Protein AF-A0A507B6D9-F1 (afdb_monomer_lite)

Sequence (157 aa):
PGGYQLFGRTIQVWNTWRTTKVFEPGHPWLLRFFDKIRFFPVDADELLDARAAFPHGQYDIRIEQGEFSYADYARTLAGAQSSITTFKAAQQAAFDAERRRWRELKLDEAPAESAEIAAVATGIPDGQVGAFSEVPGNIWKILVEEGAKVAAGDARG

InterPro domains:
  IPR029000 Cyclophilin-like domain superfamily [G3DSA:2.40.100.10] (1-48)
  IPR029000 Cyclophilin-like domain superfamily [SSF50891] (1-47)

Organism: NCBI:txid1093900

pLDDT: mean 78.55, std 15.44, range [38.59, 94.19]

Foldseek 3Di:
DDPDDPPDDAADQFADDDDEPQQHVVRRGNDDPPDDDDDDDDDPVVRVVLNVQVNVRNHDDDDDDDDDDPVVVVVVCVVCVVVVVVVVVVVVVVVVVVVVVCVVVVVVDDPPPPPPDPDDDDDDDPPDDDDDDPDDDDDPDAPDDPPDDDDPPDDGD

Radius of gyration: 26.62 Å; chains: 1; bounding box: 64×35×61 Å

Structure (mmCIF, N/CA/C/O backbone):
data_AF-A0A507B6D9-F1
#
_entry.id   AF-A0A507B6D9-F1
#
loop_
_atom_site.group_PDB
_atom_site.id
_atom_site.type_symbol
_atom_site.label_atom_id
_atom_site.label_alt_id
_atom_site.label_comp_id
_atom_site.label_asym_id
_atom_site.label_entity_id
_atom_site.label_seq_id
_atom_site.pdbx_PDB_ins_code
_atom_site.Cartn_x
_atom_site.Cartn_y
_atom_site.Cartn_z
_atom_site.occupancy
_atom_site.B_iso_or_equiv
_atom_site.auth_seq_id
_atom_site.auth_comp_id
_atom_site.auth_asym_id
_atom_site.auth_atom_id
_atom_site.pdbx_PDB_model_num
ATOM 1 N N . PRO A 1 1 ? 13.188 5.290 -7.749 1.00 38.59 1 PRO A N 1
ATOM 2 C CA . PRO A 1 1 ? 13.805 5.000 -6.433 1.00 38.59 1 PRO A CA 1
ATOM 3 C C . PRO A 1 1 ? 12.728 4.639 -5.399 1.00 38.59 1 PRO A C 1
ATOM 5 O O . PRO A 1 1 ? 12.038 5.512 -4.887 1.00 38.59 1 PRO A O 1
ATOM 8 N N . GLY A 1 2 ? 12.533 3.344 -5.159 1.00 39.88 2 GLY A N 1
ATOM 9 C CA . GLY A 1 2 ? 11.664 2.841 -4.099 1.00 39.88 2 GLY A CA 1
ATOM 10 C C . GLY A 1 2 ? 12.422 1.759 -3.347 1.00 39.88 2 GLY A C 1
ATOM 11 O O . GLY A 1 2 ? 12.740 0.735 -3.935 1.00 39.88 2 GLY A O 1
ATOM 12 N N . GLY A 1 3 ? 12.761 2.017 -2.084 1.00 43.84 3 GLY A N 1
ATOM 13 C CA . GLY A 1 3 ? 13.505 1.089 -1.222 1.00 43.84 3 GLY A CA 1
ATOM 14 C C . GLY A 1 3 ? 12.617 0.107 -0.453 1.00 43.84 3 GLY A C 1
ATOM 15 O O . GLY A 1 3 ? 13.085 -0.527 0.484 1.00 43.84 3 GLY A O 1
ATOM 16 N N . TYR A 1 4 ? 11.330 0.012 -0.796 1.00 61.72 4 TYR A N 1
ATOM 17 C CA . TYR A 1 4 ? 10.418 -0.938 -0.164 1.00 61.72 4 TYR A CA 1
ATOM 18 C C . TYR A 1 4 ? 10.608 -2.329 -0.769 1.00 61.72 4 TYR A C 1
ATOM 20 O O . TYR A 1 4 ? 10.703 -2.467 -1.990 1.00 61.72 4 TYR A O 1
ATOM 28 N N . GLN A 1 5 ? 10.618 -3.362 0.079 1.00 53.88 5 GLN A N 1
ATOM 29 C CA . GLN A 1 5 ? 10.553 -4.748 -0.385 1.00 53.88 5 GLN A CA 1
ATOM 30 C C . GLN A 1 5 ? 9.316 -4.929 -1.275 1.00 53.88 5 GLN A C 1
ATOM 32 O O . GLN A 1 5 ? 8.193 -4.588 -0.894 1.00 53.88 5 GLN A O 1
ATOM 37 N N . LEU A 1 6 ? 9.535 -5.442 -2.484 1.00 62.84 6 LEU A N 1
ATOM 38 C CA . LEU A 1 6 ? 8.483 -5.679 -3.464 1.00 62.84 6 LEU A CA 1
ATOM 39 C C . LEU A 1 6 ? 7.687 -6.926 -3.056 1.00 62.84 6 LEU A C 1
ATOM 41 O O . LEU A 1 6 ? 7.999 -8.033 -3.475 1.00 62.84 6 LEU A O 1
ATOM 45 N N . PHE A 1 7 ? 6.662 -6.747 -2.222 1.00 64.69 7 PHE A N 1
ATOM 46 C CA . PHE A 1 7 ? 5.761 -7.833 -1.807 1.00 64.69 7 PHE A CA 1
ATOM 47 C C . PHE A 1 7 ? 4.642 -8.121 -2.820 1.00 64.69 7 PHE A C 1
ATOM 49 O O . PHE A 1 7 ? 3.913 -9.097 -2.674 1.00 64.69 7 PHE A O 1
ATOM 56 N N . GLY A 1 8 ? 4.485 -7.274 -3.839 1.00 72.81 8 GLY A N 1
ATOM 57 C CA . GLY A 1 8 ? 3.450 -7.416 -4.857 1.00 72.81 8 GLY A CA 1
ATOM 58 C C . GLY A 1 8 ? 3.218 -6.125 -5.635 1.00 72.81 8 GLY A C 1
ATOM 59 O O . GLY A 1 8 ? 3.912 -5.123 -5.447 1.00 72.81 8 GLY A O 1
ATOM 60 N N . ARG A 1 9 ? 2.232 -6.150 -6.531 1.00 85.38 9 ARG A N 1
ATOM 61 C CA . ARG A 1 9 ? 1.789 -4.990 -7.315 1.00 85.38 9 ARG A CA 1
ATOM 62 C C . ARG A 1 9 ? 0.279 -4.834 -7.146 1.00 85.38 9 ARG A C 1
ATOM 64 O O . ARG A 1 9 ? -0.432 -5.817 -7.001 1.00 85.38 9 ARG A O 1
ATOM 71 N N . THR A 1 10 ? -0.201 -3.598 -7.182 1.00 88.94 10 THR A N 1
ATOM 72 C CA . THR A 1 10 ? -1.631 -3.257 -7.111 1.00 88.94 10 THR A CA 1
ATOM 73 C C . THR A 1 10 ? -2.029 -2.426 -8.330 1.00 88.94 10 THR A C 1
ATOM 75 O O . THR A 1 10 ? -1.173 -2.070 -9.149 1.00 88.94 10 THR A O 1
ATOM 78 N N . ILE A 1 11 ? -3.313 -2.095 -8.471 1.00 89.81 11 ILE A N 1
ATOM 79 C CA . ILE A 1 11 ? -3.760 -1.066 -9.420 1.00 89.81 11 ILE A CA 1
ATOM 80 C C . ILE A 1 11 ? -3.178 0.308 -9.053 1.00 89.81 11 ILE A C 1
ATOM 82 O O . ILE A 1 11 ? -2.771 0.554 -7.914 1.00 89.81 11 ILE A O 1
ATOM 86 N N . GLN A 1 12 ? -3.105 1.203 -10.035 1.00 85.31 12 GLN A N 1
ATOM 87 C CA . GLN A 1 12 ? -2.594 2.557 -9.830 1.00 85.31 12 GLN A CA 1
ATOM 88 C C . GLN A 1 12 ? -3.608 3.427 -9.080 1.00 85.31 12 GLN A C 1
ATOM 90 O O . GLN A 1 12 ? -4.780 3.443 -9.426 1.00 85.31 12 GLN A O 1
ATOM 95 N N . VAL A 1 13 ? -3.155 4.192 -8.089 1.00 89.75 13 VAL A N 1
ATOM 96 C CA . VAL A 1 13 ? -4.012 5.086 -7.278 1.00 89.75 13 VAL A CA 1
ATOM 97 C C . VAL A 1 13 ? -4.031 6.532 -7.790 1.00 89.75 13 VAL A C 1
ATOM 99 O O . VAL A 1 13 ? -4.530 7.428 -7.112 1.00 89.75 13 VAL A O 1
ATOM 102 N N . TRP A 1 14 ? -3.460 6.765 -8.973 1.00 90.12 14 TRP A N 1
ATOM 103 C CA . TRP A 1 14 ? -3.298 8.083 -9.575 1.00 90.12 14 TRP A CA 1
ATOM 104 C C . TRP A 1 14 ? -3.666 8.060 -11.061 1.00 90.12 14 TRP A C 1
ATOM 106 O O . TRP A 1 14 ? -3.242 7.158 -11.787 1.00 90.12 14 TRP A O 1
ATOM 116 N N . ASN A 1 15 ? -4.409 9.067 -11.520 1.00 90.44 15 ASN A N 1
ATOM 117 C CA . ASN A 1 15 ? -4.802 9.242 -12.915 1.00 90.44 15 ASN A CA 1
ATOM 118 C C . ASN A 1 15 ? -4.812 10.730 -13.304 1.00 90.44 15 ASN A C 1
ATOM 120 O O . ASN A 1 15 ? -5.788 11.439 -13.086 1.00 90.44 15 ASN A O 1
ATOM 124 N N . THR A 1 16 ? -3.712 11.213 -13.889 1.00 86.00 16 THR A N 1
ATOM 125 C CA . THR A 1 16 ? -3.551 12.633 -14.261 1.00 86.00 16 THR A CA 1
ATOM 126 C C . THR A 1 16 ? -4.457 13.059 -15.414 1.00 86.00 16 THR A C 1
ATOM 128 O O . THR A 1 16 ? -4.878 14.209 -15.480 1.00 86.00 16 THR A O 1
ATOM 131 N N . TRP A 1 17 ? -4.695 12.156 -16.366 1.00 84.38 17 TRP A N 1
ATOM 132 C CA . TRP A 1 17 ? -5.166 12.528 -17.703 1.00 84.38 17 TRP A CA 1
ATOM 133 C C . TRP A 1 17 ? -6.634 12.203 -17.950 1.00 84.38 17 TRP A C 1
ATOM 135 O O . TRP A 1 17 ? -7.211 12.705 -18.913 1.00 84.38 17 TRP A O 1
ATOM 145 N N . ARG A 1 18 ? -7.239 11.335 -17.133 1.00 85.44 18 ARG A N 1
ATOM 146 C CA . ARG A 1 18 ? -8.608 10.862 -17.345 1.00 85.44 18 ARG A CA 1
ATOM 147 C C . ARG A 1 18 ? -9.451 11.046 -16.098 1.00 85.44 18 ARG A C 1
ATOM 149 O O . ARG A 1 18 ? -9.078 10.621 -15.010 1.00 85.44 18 ARG A O 1
ATOM 156 N N . THR A 1 19 ? -10.636 11.599 -16.310 1.00 87.12 19 THR A N 1
ATOM 157 C CA . THR A 1 19 ? -11.717 11.599 -15.330 1.00 87.12 19 THR A CA 1
ATOM 158 C C . THR A 1 19 ? -12.503 10.298 -15.455 1.00 87.12 19 THR A C 1
ATOM 160 O O . THR A 1 19 ? -12.825 9.859 -16.558 1.00 87.12 19 THR A O 1
ATOM 163 N N . THR A 1 20 ? -12.814 9.678 -14.323 1.00 88.06 20 THR A N 1
ATOM 164 C CA . THR A 1 20 ? -13.650 8.471 -14.235 1.00 88.06 20 THR A CA 1
ATOM 165 C C . THR A 1 20 ? -14.586 8.600 -13.033 1.00 88.06 20 THR A C 1
ATOM 167 O O . THR A 1 20 ? -14.537 9.597 -12.319 1.00 88.06 20 THR A O 1
ATOM 170 N N . LYS A 1 21 ? -15.402 7.578 -12.750 1.00 86.56 21 LYS A N 1
ATOM 171 C CA . LYS A 1 21 ? -16.261 7.546 -11.554 1.00 86.56 21 LYS A CA 1
ATOM 172 C C . LYS A 1 21 ? -15.488 7.738 -10.240 1.00 86.56 21 LYS A C 1
ATOM 174 O O . LYS A 1 21 ? -16.045 8.273 -9.291 1.00 86.56 21 LYS A O 1
ATOM 179 N N . VAL A 1 22 ? -14.232 7.289 -10.185 1.00 87.31 22 VAL A N 1
ATOM 180 C CA . VAL A 1 22 ? -13.389 7.342 -8.976 1.00 87.31 22 VAL A CA 1
ATOM 181 C C . VAL A 1 22 ? -12.291 8.410 -9.043 1.00 87.31 22 VAL A C 1
ATOM 183 O O . VAL A 1 22 ? -11.667 8.705 -8.032 1.00 87.31 22 VAL A O 1
ATOM 186 N N . PHE A 1 23 ? -12.067 8.999 -10.222 1.00 90.38 23 PHE A N 1
ATOM 187 C CA . PHE A 1 23 ? -11.116 10.091 -10.445 1.00 90.38 23 PHE A CA 1
ATOM 188 C C . PHE A 1 23 ? -11.888 11.332 -10.887 1.00 90.38 23 PHE A C 1
ATOM 190 O O . PHE A 1 23 ? -12.182 11.491 -12.074 1.00 90.38 23 PHE A O 1
ATOM 197 N N . GLU A 1 24 ? -12.254 12.180 -9.929 1.00 86.75 24 GLU A N 1
ATOM 198 C CA . GLU A 1 24 ? -13.031 13.398 -10.170 1.00 86.75 24 GLU A CA 1
ATOM 199 C C . GLU A 1 24 ? -12.193 14.467 -10.906 1.00 86.75 24 GLU A C 1
ATOM 201 O O . GLU A 1 24 ? -10.965 14.505 -10.769 1.00 86.75 24 GLU A O 1
ATOM 206 N N . PRO A 1 25 ? -12.817 15.376 -11.682 1.00 86.62 25 PRO A N 1
ATOM 207 C CA . PRO A 1 25 ? -12.100 16.489 -12.302 1.00 86.62 25 PRO A CA 1
ATOM 208 C C . PRO A 1 25 ? -11.305 17.296 -11.263 1.00 86.62 25 PRO A C 1
ATOM 210 O O . PRO A 1 25 ? -11.821 17.645 -10.200 1.00 86.62 25 PRO A O 1
ATOM 213 N N . GLY A 1 26 ? -10.034 17.577 -11.562 1.00 86.69 26 GLY A N 1
ATOM 214 C CA . GLY A 1 26 ? -9.128 18.293 -10.654 1.00 86.69 26 GLY A CA 1
ATOM 215 C C . GLY A 1 26 ? -8.569 17.462 -9.490 1.00 86.69 26 GLY A C 1
ATOM 216 O O . GLY A 1 26 ? -7.716 17.965 -8.763 1.00 86.69 26 GLY A O 1
ATOM 217 N N . HIS A 1 27 ? -8.981 16.198 -9.340 1.00 88.25 27 HIS A N 1
ATOM 218 C CA . HIS A 1 27 ? -8.558 15.303 -8.260 1.00 88.25 27 HIS A CA 1
ATOM 219 C C . HIS A 1 27 ? -7.985 13.999 -8.842 1.00 88.25 27 HIS A C 1
ATOM 221 O O . HIS A 1 27 ? -8.668 12.976 -8.896 1.00 88.25 27 HIS A O 1
ATOM 227 N N . PRO A 1 28 ? -6.721 14.016 -9.309 1.00 90.12 28 PRO A N 1
ATOM 228 C CA . PRO A 1 28 ? -6.098 12.851 -9.935 1.00 90.12 28 PRO A CA 1
ATOM 229 C C . PRO A 1 28 ? -5.726 11.738 -8.942 1.00 90.12 28 PRO A C 1
ATOM 231 O O . PRO A 1 28 ? -5.373 10.644 -9.374 1.00 90.12 28 PRO A O 1
ATOM 234 N N . TRP A 1 29 ? -5.776 11.986 -7.631 1.00 90.38 29 TRP A N 1
ATOM 235 C CA . TRP A 1 29 ? -5.534 10.980 -6.595 1.00 90.38 29 TRP A CA 1
ATOM 236 C C . TRP A 1 29 ? -6.837 10.300 -6.170 1.00 90.38 29 TRP A C 1
ATOM 238 O O . TRP A 1 29 ? -7.845 10.955 -5.921 1.00 90.38 29 TRP A O 1
ATOM 248 N N . LEU A 1 30 ? -6.791 8.975 -6.032 1.00 90.56 30 LEU A N 1
ATOM 249 C CA . LEU A 1 30 ? -7.919 8.187 -5.535 1.00 90.56 30 LEU A CA 1
ATOM 250 C C . LEU A 1 30 ? -8.072 8.283 -4.010 1.00 90.56 30 LEU A C 1
ATOM 252 O O . LEU A 1 30 ? -9.182 8.283 -3.491 1.00 90.56 30 LEU A O 1
ATOM 256 N N . LEU A 1 31 ? -6.943 8.314 -3.302 1.00 91.06 31 LEU A N 1
ATOM 257 C CA . LEU A 1 31 ? -6.892 8.203 -1.848 1.00 91.06 31 LEU A CA 1
ATOM 258 C C . LEU A 1 31 ? -6.837 9.581 -1.199 1.00 91.06 31 LEU A C 1
ATOM 260 O O . LEU A 1 31 ? -6.076 10.453 -1.622 1.00 91.06 31 LEU A O 1
ATOM 264 N N . ARG A 1 32 ? -7.608 9.749 -0.133 1.00 88.25 32 ARG A N 1
ATOM 265 C CA . ARG A 1 32 ? -7.619 10.920 0.740 1.00 88.25 32 ARG A CA 1
ATOM 266 C C . ARG A 1 32 ? -6.961 10.574 2.075 1.00 88.25 32 ARG A C 1
ATOM 268 O O . ARG A 1 32 ? -6.704 9.413 2.399 1.00 88.25 32 ARG A O 1
ATOM 275 N N . PHE A 1 33 ? -6.645 11.600 2.862 1.00 88.50 33 PHE A N 1
ATOM 276 C CA . PHE A 1 33 ? -6.123 11.378 4.208 1.00 88.50 33 PHE A CA 1
ATOM 277 C C . PHE A 1 33 ? -7.130 10.586 5.048 1.00 88.50 33 PHE A C 1
ATOM 279 O O . PHE A 1 33 ? -8.323 10.868 5.006 1.00 88.50 33 PHE A O 1
ATOM 286 N N . PHE A 1 34 ? -6.614 9.638 5.835 1.00 87.19 34 PHE A N 1
ATOM 287 C CA . PHE A 1 34 ? -7.375 8.726 6.703 1.00 87.19 34 PHE A CA 1
ATOM 288 C C . PHE A 1 34 ? -8.180 7.625 5.998 1.00 87.19 34 PHE A C 1
ATOM 290 O O . PHE A 1 34 ? -8.838 6.836 6.682 1.00 87.19 34 PHE A O 1
ATOM 297 N N . ASP A 1 35 ? -8.064 7.493 4.675 1.00 90.81 35 ASP A N 1
ATOM 298 C CA . ASP A 1 35 ? -8.647 6.357 3.965 1.00 90.81 35 ASP A CA 1
ATOM 299 C C . ASP A 1 35 ? -8.017 5.031 4.414 1.00 90.81 35 ASP A C 1
ATOM 301 O O . ASP A 1 35 ? -6.813 4.920 4.669 1.00 90.81 35 ASP A O 1
ATOM 305 N N . LYS A 1 36 ? -8.852 3.991 4.490 1.00 89.44 36 LYS A N 1
ATOM 306 C CA . LYS A 1 36 ? -8.432 2.627 4.827 1.00 89.44 36 LYS A CA 1
ATOM 307 C C . LYS A 1 36 ? -8.354 1.792 3.559 1.00 89.44 36 LYS A C 1
ATOM 309 O O . LYS A 1 36 ? -9.344 1.638 2.851 1.00 89.44 36 LYS A O 1
ATOM 314 N N . ILE A 1 37 ? -7.194 1.190 3.320 1.00 91.06 37 ILE A N 1
ATOM 315 C CA . ILE A 1 37 ? -6.972 0.297 2.181 1.00 91.06 37 ILE A CA 1
ATOM 316 C C . ILE A 1 37 ? -7.058 -1.148 2.667 1.00 91.06 37 ILE A C 1
ATOM 318 O O . ILE A 1 37 ? -6.410 -1.522 3.646 1.00 91.06 37 ILE A O 1
ATOM 322 N N . ARG A 1 38 ? -7.843 -1.971 1.970 1.00 90.81 38 ARG A N 1
ATOM 323 C CA . ARG A 1 38 ? -7.897 -3.419 2.180 1.00 90.81 38 ARG A CA 1
ATOM 324 C C . ARG A 1 38 ? -7.502 -4.119 0.891 1.00 90.81 38 ARG A C 1
ATOM 326 O O . ARG A 1 38 ? -8.153 -3.937 -0.132 1.00 90.81 38 ARG A O 1
ATOM 333 N N . PHE A 1 39 ? -6.452 -4.926 0.962 1.00 90.69 39 PHE A N 1
ATOM 334 C CA . PHE A 1 39 ? -6.025 -5.760 -0.154 1.00 90.69 39 PHE A CA 1
ATOM 335 C C . PHE A 1 39 ? -6.787 -7.082 -0.153 1.00 90.69 39 PHE A C 1
ATOM 337 O O . PHE A 1 39 ? -7.127 -7.614 0.906 1.00 90.69 39 PHE A O 1
ATOM 344 N N . PHE A 1 40 ? -7.031 -7.603 -1.347 1.00 90.38 40 PHE A N 1
ATOM 345 C CA . PHE A 1 40 ? -7.542 -8.944 -1.576 1.00 90.38 40 PHE A CA 1
ATOM 346 C C . PHE A 1 40 ? -6.635 -9.631 -2.605 1.00 90.38 40 PHE A C 1
ATOM 348 O O . PHE A 1 40 ? -6.052 -8.942 -3.448 1.00 90.38 40 PHE A O 1
ATOM 355 N N . PRO A 1 41 ? -6.439 -10.953 -2.496 1.00 90.75 41 PRO A N 1
ATOM 356 C CA . PRO A 1 41 ? -5.601 -11.686 -3.432 1.00 90.75 41 PRO A CA 1
ATOM 357 C C . PRO A 1 41 ? -6.279 -11.769 -4.803 1.00 90.75 41 PRO A C 1
ATOM 359 O O . PRO A 1 41 ? -7.489 -11.970 -4.879 1.00 90.75 41 PRO A O 1
ATOM 362 N N . VAL A 1 42 ? -5.474 -11.631 -5.854 1.00 90.38 42 VAL A N 1
ATOM 363 C CA . VAL A 1 42 ? -5.842 -11.818 -7.264 1.00 90.38 42 VAL A CA 1
ATOM 364 C C . VAL A 1 42 ? -4.692 -12.516 -7.978 1.00 90.38 42 VAL A C 1
ATOM 366 O O . VAL A 1 42 ? -3.544 -12.442 -7.520 1.00 90.38 42 VAL A O 1
ATOM 369 N N . ASP A 1 43 ? -4.988 -13.154 -9.104 1.00 91.56 43 ASP A N 1
ATOM 370 C CA . ASP A 1 43 ? -3.962 -13.747 -9.956 1.00 91.56 43 ASP A CA 1
ATOM 371 C C . ASP A 1 43 ? -3.202 -12.678 -10.758 1.00 91.56 43 ASP A C 1
ATOM 373 O O . ASP A 1 43 ? -3.630 -11.528 -10.901 1.00 91.56 43 ASP A O 1
ATOM 377 N N . ALA A 1 44 ? -2.033 -13.052 -11.284 1.00 90.62 44 ALA A N 1
ATOM 378 C CA . ALA A 1 44 ? -1.171 -12.128 -12.018 1.00 90.62 44 ALA A CA 1
ATOM 379 C C . ALA A 1 44 ? -1.845 -11.572 -13.284 1.00 90.62 44 ALA A C 1
ATOM 381 O O . ALA A 1 44 ? -1.741 -10.372 -13.544 1.00 90.62 44 ALA A O 1
ATOM 382 N N . ASP A 1 45 ? -2.551 -12.422 -14.031 1.00 92.12 45 ASP A N 1
ATOM 383 C CA . ASP A 1 45 ? -3.247 -12.029 -15.260 1.00 92.12 45 ASP A CA 1
ATOM 384 C C . ASP A 1 45 ? -4.423 -11.095 -14.952 1.00 92.12 45 ASP A C 1
ATOM 386 O O . ASP A 1 45 ? -4.541 -10.028 -15.554 1.00 92.12 45 ASP A O 1
ATOM 390 N N . GLU A 1 46 ? -5.209 -11.410 -13.915 1.00 92.06 46 GLU A N 1
ATOM 391 C CA . GLU A 1 46 ? -6.293 -10.542 -13.442 1.00 92.06 46 GLU A CA 1
ATOM 392 C C . GLU A 1 46 ? -5.764 -9.159 -13.039 1.00 92.06 46 GLU A C 1
ATOM 394 O O . GLU A 1 46 ? -6.357 -8.130 -13.367 1.00 92.06 46 GLU A O 1
ATOM 399 N N . LEU A 1 47 ? -4.611 -9.104 -12.366 1.00 92.25 47 LEU A N 1
ATOM 400 C CA . LEU A 1 47 ? -3.989 -7.836 -12.005 1.00 92.25 47 LEU A CA 1
ATOM 401 C C . LEU A 1 47 ? -3.545 -7.034 -13.237 1.00 92.25 47 LEU A C 1
ATOM 403 O O . LEU A 1 47 ? -3.634 -5.803 -13.222 1.00 92.25 47 LEU A O 1
ATOM 407 N N . LEU A 1 48 ? -3.029 -7.686 -14.280 1.00 92.12 48 LEU A N 1
ATOM 408 C CA . LEU A 1 48 ? -2.635 -7.008 -15.517 1.00 92.12 48 LEU A CA 1
ATOM 409 C C . LEU A 1 48 ? -3.853 -6.407 -16.221 1.00 92.12 48 LEU A C 1
ATOM 411 O O . LEU A 1 48 ? -3.821 -5.222 -16.569 1.00 92.12 48 LEU A O 1
ATOM 415 N N . ASP A 1 49 ? -4.934 -7.175 -16.328 1.00 93.31 49 ASP A N 1
ATOM 416 C CA . ASP A 1 49 ? -6.195 -6.725 -16.914 1.00 93.31 49 ASP A CA 1
ATOM 417 C C . ASP A 1 49 ? -6.802 -5.574 -16.106 1.00 93.31 49 ASP A C 1
ATOM 419 O O . ASP A 1 49 ? -7.124 -4.518 -16.657 1.00 93.31 49 ASP A O 1
ATOM 423 N N . ALA A 1 50 ? -6.854 -5.708 -14.778 1.00 91.62 50 ALA A N 1
ATOM 424 C CA . ALA A 1 50 ? -7.316 -4.655 -13.880 1.00 91.62 50 ALA 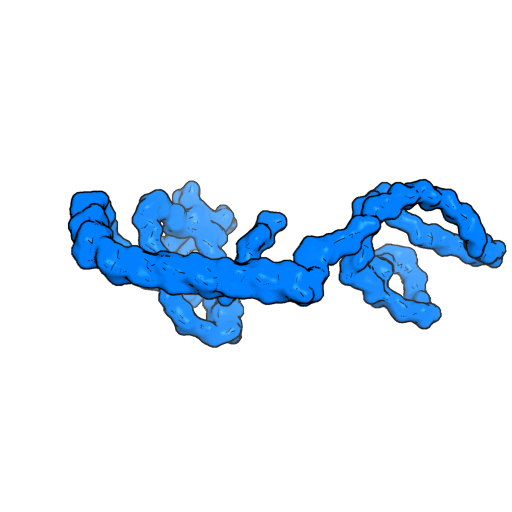A CA 1
ATOM 425 C C . ALA A 1 50 ? -6.489 -3.371 -14.039 1.00 91.62 50 ALA A C 1
ATOM 427 O O . ALA A 1 50 ? -7.034 -2.268 -14.078 1.00 91.62 50 ALA A O 1
ATOM 428 N N . ARG A 1 51 ? -5.161 -3.485 -14.171 1.00 91.62 51 ARG A N 1
ATOM 429 C CA . ARG A 1 51 ? -4.268 -2.332 -14.366 1.00 91.62 51 ARG A CA 1
ATOM 430 C C . ARG A 1 51 ? -4.470 -1.648 -15.712 1.00 91.62 51 ARG A C 1
ATOM 432 O O . ARG A 1 51 ? -4.327 -0.427 -15.767 1.00 91.62 51 ARG A O 1
ATOM 439 N N . ALA A 1 52 ? -4.774 -2.400 -16.765 1.00 91.31 52 ALA A N 1
ATOM 440 C CA . ALA A 1 52 ? -5.104 -1.835 -18.066 1.00 91.31 52 ALA A CA 1
ATOM 441 C C . ALA A 1 52 ? -6.479 -1.148 -18.032 1.00 91.31 52 ALA A C 1
ATOM 443 O O . ALA A 1 52 ? -6.607 -0.014 -18.484 1.00 91.31 52 ALA A O 1
ATOM 444 N N . ALA A 1 53 ? -7.486 -1.785 -17.433 1.00 91.81 53 ALA A N 1
ATOM 445 C CA . ALA A 1 53 ? -8.873 -1.324 -17.422 1.00 91.81 53 ALA A CA 1
ATOM 446 C C . ALA A 1 53 ? -9.145 -0.150 -16.457 1.00 91.81 53 ALA A C 1
ATOM 448 O O . ALA A 1 53 ? -9.918 0.761 -16.776 1.00 91.81 53 ALA A O 1
ATOM 449 N N . PHE A 1 54 ? -8.505 -0.125 -15.283 1.00 92.19 54 PHE A N 1
ATOM 450 C CA . PHE A 1 54 ? -8.764 0.855 -14.219 1.00 92.19 54 PHE A CA 1
ATOM 451 C C . PHE A 1 54 ? -8.599 2.333 -14.632 1.00 92.19 54 PHE A C 1
ATOM 453 O O . PHE A 1 54 ? -9.519 3.114 -14.377 1.00 92.19 54 PHE A O 1
ATOM 460 N N . PRO A 1 55 ? -7.514 2.769 -15.313 1.00 88.88 55 PRO A N 1
ATOM 461 C CA . PRO A 1 55 ? -7.406 4.146 -15.817 1.00 88.88 55 PRO A CA 1
ATOM 462 C C . PRO A 1 55 ? -8.545 4.587 -16.743 1.00 88.88 55 PRO A C 1
ATOM 464 O O . PRO A 1 55 ? -8.785 5.789 -16.879 1.00 88.88 55 PRO A O 1
ATOM 467 N N . HIS A 1 56 ? -9.215 3.636 -17.395 1.00 90.31 56 HIS A N 1
ATOM 468 C CA . HIS A 1 56 ? -10.347 3.878 -18.286 1.00 90.31 56 HIS A CA 1
ATOM 469 C C . HIS A 1 56 ? -11.702 3.772 -17.573 1.00 90.31 56 HIS A C 1
ATOM 471 O O . HIS A 1 56 ? -12.736 3.935 -18.216 1.00 90.31 56 HIS A O 1
ATOM 477 N N . GLY A 1 57 ? -11.710 3.518 -16.260 1.00 88.12 57 GLY A N 1
ATOM 478 C CA . GLY A 1 57 ? -12.929 3.332 -15.475 1.00 88.12 57 GLY A CA 1
ATOM 479 C C . GLY A 1 57 ? -13.644 2.010 -15.759 1.00 88.12 57 GLY A C 1
ATOM 480 O O . GLY A 1 57 ? -14.832 1.909 -15.483 1.00 88.12 57 GLY A O 1
ATOM 481 N N . GLN A 1 58 ? -12.943 1.020 -16.324 1.00 90.31 58 GLN A N 1
ATOM 482 C CA . GLN A 1 58 ? -13.498 -0.291 -16.693 1.00 90.31 58 GLN A CA 1
ATOM 483 C C . GLN A 1 58 ? -13.176 -1.391 -15.665 1.00 90.31 58 GLN A C 1
ATOM 485 O O . GLN A 1 58 ? -13.302 -2.575 -15.956 1.00 90.31 58 GLN A O 1
ATOM 490 N N . TYR A 1 59 ? -12.745 -1.003 -14.465 1.00 89.88 59 TYR A N 1
ATOM 491 C CA . TYR A 1 59 ? -12.518 -1.905 -13.341 1.00 89.88 59 TYR A CA 1
ATOM 492 C C . TYR A 1 59 ? -13.123 -1.280 -12.085 1.00 89.88 59 TYR A C 1
ATOM 494 O O . TYR A 1 59 ? -12.668 -0.226 -11.630 1.00 89.88 59 TYR A O 1
ATOM 502 N N . ASP A 1 60 ? -14.176 -1.900 -11.559 1.00 87.25 60 ASP A N 1
ATOM 503 C CA . ASP A 1 60 ? -14.893 -1.396 -10.394 1.00 87.25 60 ASP A CA 1
ATOM 504 C C . ASP A 1 60 ? -14.177 -1.784 -9.100 1.00 87.25 60 ASP A C 1
ATOM 506 O O . ASP A 1 60 ? -13.833 -2.940 -8.864 1.00 87.25 60 ASP A O 1
ATOM 510 N N . ILE A 1 61 ? -14.001 -0.798 -8.224 1.00 89.56 61 ILE A N 1
ATOM 511 C CA . ILE A 1 61 ? -13.466 -0.996 -6.879 1.00 89.56 61 ILE A CA 1
ATOM 512 C C . ILE A 1 61 ? -14.537 -0.710 -5.834 1.00 89.56 61 ILE A C 1
ATOM 514 O O . ILE A 1 61 ? -15.386 0.171 -5.993 1.00 89.56 61 ILE A O 1
ATOM 518 N N . ARG A 1 62 ? -14.479 -1.447 -4.724 1.00 91.50 62 ARG A N 1
ATOM 519 C CA . ARG A 1 62 ? -15.365 -1.235 -3.580 1.00 91.50 62 ARG A CA 1
ATOM 520 C C . ARG A 1 62 ? -14.868 -0.050 -2.757 1.00 91.50 62 ARG A C 1
ATOM 522 O O . ARG A 1 62 ? -13.851 -0.154 -2.078 1.00 91.50 62 ARG A O 1
ATOM 529 N N . ILE A 1 63 ? -15.613 1.050 -2.804 1.00 91.56 63 ILE A N 1
ATOM 530 C CA . ILE A 1 63 ? -15.393 2.236 -1.970 1.00 91.56 63 ILE A CA 1
ATOM 531 C C . ILE A 1 63 ? -16.586 2.370 -1.028 1.00 91.56 63 ILE A C 1
ATOM 533 O O . ILE A 1 63 ? -17.730 2.434 -1.475 1.00 91.56 63 ILE A O 1
ATOM 537 N N . GLU A 1 64 ? -16.315 2.407 0.272 1.00 93.00 64 GLU A N 1
ATOM 538 C CA . GLU A 1 64 ? -17.331 2.558 1.312 1.00 93.00 64 GLU A CA 1
ATOM 539 C C . GLU A 1 64 ? -17.086 3.846 2.081 1.00 93.00 64 GLU A C 1
ATOM 541 O O . GLU A 1 64 ? -15.967 4.105 2.523 1.00 93.00 64 GLU A O 1
ATOM 546 N N . GLN A 1 65 ? -18.142 4.640 2.260 1.00 90.81 65 GLN A N 1
ATOM 547 C CA . GLN A 1 65 ? -18.088 5.789 3.155 1.00 90.81 65 GLN A CA 1
ATOM 548 C C . GLN A 1 65 ? -18.080 5.285 4.595 1.00 90.81 65 GLN A C 1
ATOM 550 O O . GLN A 1 65 ? -18.918 4.469 4.982 1.00 90.81 65 GLN A O 1
ATOM 555 N N . GLY A 1 66 ? -17.127 5.764 5.385 1.00 88.88 66 GLY A N 1
ATOM 556 C CA . GLY A 1 66 ? -16.973 5.366 6.774 1.00 88.88 66 GLY A CA 1
ATOM 557 C C . GLY A 1 66 ? -16.400 6.494 7.614 1.00 88.88 66 GLY A C 1
ATOM 558 O O . GLY A 1 66 ? -15.855 7.464 7.096 1.00 88.88 66 GLY A O 1
ATOM 559 N N . GLU A 1 67 ? -16.513 6.341 8.927 1.00 89.25 67 GLU A N 1
ATOM 560 C CA . GLU A 1 67 ? -15.950 7.272 9.897 1.00 89.25 67 GLU A CA 1
ATOM 561 C C . GLU A 1 67 ? -14.786 6.613 10.646 1.00 89.25 67 GLU A C 1
ATOM 563 O O . GLU A 1 67 ? -14.767 5.399 10.897 1.00 89.25 67 GLU A O 1
ATOM 568 N N . PHE A 1 68 ? -13.781 7.414 10.994 1.00 89.44 68 PHE A N 1
ATOM 569 C CA . PHE A 1 68 ? -12.681 6.992 11.848 1.00 89.44 68 PHE A CA 1
ATOM 570 C C . PHE A 1 68 ? -12.748 7.726 13.188 1.00 89.44 68 PHE A C 1
ATOM 572 O O . PHE A 1 68 ? -12.501 8.925 13.266 1.00 89.44 68 PHE A O 1
ATOM 579 N N . SER A 1 69 ? -13.032 6.976 14.252 1.00 91.31 69 SER A N 1
ATOM 580 C CA . SER A 1 69 ? -13.013 7.458 15.633 1.00 91.31 69 SER A CA 1
ATOM 581 C C . SER A 1 69 ? -11.722 7.017 16.320 1.00 91.31 69 SER A C 1
ATOM 583 O O . SER A 1 69 ? -11.462 5.824 16.508 1.00 91.31 69 SER A O 1
ATOM 585 N N . TYR A 1 70 ? -10.906 7.992 16.727 1.00 90.88 70 TYR A N 1
ATOM 586 C CA . TYR A 1 70 ? -9.681 7.722 17.481 1.00 90.88 70 TYR A CA 1
ATOM 587 C C . TYR A 1 70 ? -9.979 7.077 18.842 1.00 90.88 70 TYR A C 1
ATOM 589 O O . TYR A 1 70 ? -9.237 6.203 19.285 1.00 90.88 70 TYR A O 1
ATOM 597 N N . ALA A 1 71 ? -11.081 7.467 19.491 1.00 94.19 71 ALA A N 1
ATOM 598 C CA . ALA A 1 71 ? -11.483 6.904 20.777 1.00 94.19 71 ALA A CA 1
ATOM 599 C C . ALA A 1 71 ? -11.803 5.405 20.664 1.00 94.19 71 ALA A C 1
ATOM 601 O O . ALA A 1 71 ? -11.384 4.620 21.515 1.00 94.19 71 ALA A O 1
ATOM 602 N N . ASP A 1 72 ? -12.491 4.998 19.594 1.00 92.25 72 ASP A N 1
ATOM 603 C CA . ASP A 1 72 ? -12.749 3.585 19.311 1.00 92.25 72 ASP A CA 1
ATOM 604 C C . ASP A 1 72 ? -11.460 2.829 19.018 1.00 92.25 72 ASP A C 1
ATOM 606 O O . ASP A 1 72 ? -11.212 1.782 19.614 1.00 92.25 72 ASP A O 1
ATOM 610 N N . TYR A 1 73 ? -10.594 3.399 18.177 1.00 90.81 73 TYR A N 1
ATOM 611 C CA . TYR A 1 73 ? -9.296 2.809 17.869 1.00 90.81 73 TYR A CA 1
ATOM 612 C C . TYR A 1 73 ? -8.435 2.598 19.127 1.00 90.81 73 TYR A C 1
ATOM 614 O O . TYR A 1 73 ? -7.879 1.516 19.324 1.00 90.81 73 TYR A O 1
ATOM 622 N N . ALA A 1 74 ? -8.371 3.590 20.019 1.00 92.12 74 ALA A N 1
ATOM 623 C CA . ALA A 1 74 ? -7.631 3.499 21.275 1.00 92.12 74 ALA A CA 1
ATOM 624 C C . ALA A 1 74 ? -8.205 2.425 22.216 1.00 92.12 74 ALA A C 1
ATOM 626 O O . ALA A 1 74 ? -7.441 1.679 22.831 1.00 92.12 74 ALA A O 1
ATOM 627 N N . ARG A 1 75 ? -9.539 2.290 22.292 1.00 94.19 75 ARG A N 1
ATOM 628 C CA . ARG A 1 75 ? -10.190 1.207 23.049 1.00 94.19 75 ARG A CA 1
ATOM 629 C C . ARG A 1 75 ? -9.847 -0.168 22.483 1.00 94.19 75 ARG A C 1
ATOM 631 O O . ARG A 1 75 ? -9.499 -1.066 23.249 1.00 94.19 75 ARG A O 1
ATOM 638 N N . THR A 1 76 ? -9.900 -0.334 21.160 1.00 91.19 76 THR A N 1
ATOM 639 C CA . THR A 1 76 ? -9.507 -1.587 20.500 1.00 91.19 76 THR A CA 1
ATOM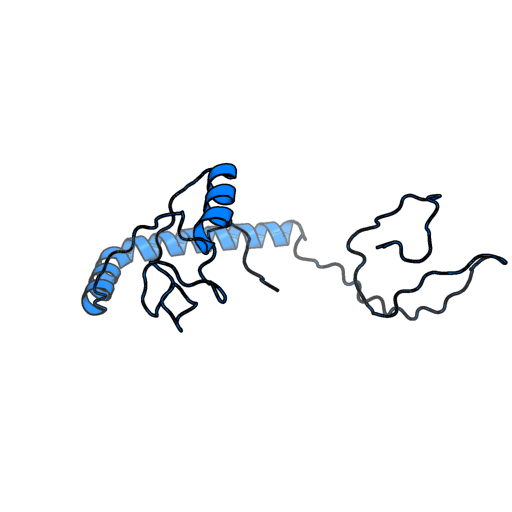 640 C C . THR A 1 76 ? -8.044 -1.926 20.780 1.00 91.19 76 THR A C 1
ATOM 642 O O . THR A 1 76 ? -7.733 -3.075 21.093 1.00 91.19 76 THR A O 1
ATOM 645 N N . LEU A 1 77 ? -7.150 -0.933 20.734 1.00 91.50 77 LEU A N 1
ATOM 646 C CA . LEU A 1 77 ? -5.730 -1.122 21.021 1.00 91.50 77 LEU A CA 1
ATOM 647 C C . LEU A 1 77 ? -5.494 -1.563 22.472 1.00 91.50 77 LEU A C 1
ATOM 649 O O . LEU A 1 77 ? -4.754 -2.517 22.706 1.00 91.50 77 LEU A O 1
ATOM 653 N N . ALA A 1 78 ? -6.164 -0.920 23.433 1.00 92.19 78 ALA A N 1
ATOM 654 C CA . ALA A 1 78 ? -6.078 -1.286 24.845 1.00 92.19 78 ALA A CA 1
ATOM 655 C C . ALA A 1 78 ? -6.564 -2.725 25.093 1.00 92.19 78 ALA A C 1
ATOM 657 O O . ALA A 1 78 ? -5.916 -3.476 25.821 1.00 92.19 78 ALA A O 1
ATOM 658 N N . GLY A 1 79 ? -7.653 -3.140 24.435 1.00 92.56 79 GLY A N 1
ATOM 659 C CA . GLY A 1 79 ? -8.155 -4.515 24.509 1.00 92.56 79 GLY A CA 1
ATOM 660 C C . GLY A 1 79 ? -7.206 -5.552 23.891 1.00 92.56 79 GLY A C 1
ATOM 661 O O . GLY A 1 79 ? -7.080 -6.659 24.406 1.00 92.56 79 GLY A O 1
ATOM 662 N N . ALA A 1 80 ? -6.493 -5.194 22.820 1.00 91.38 80 ALA A N 1
ATOM 663 C CA . ALA A 1 80 ? -5.556 -6.080 22.123 1.00 91.38 80 ALA A CA 1
ATOM 664 C C . ALA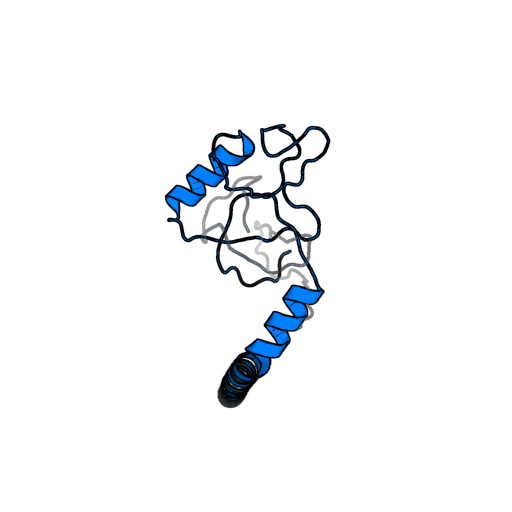 A 1 80 ? -4.121 -6.058 22.690 1.00 91.38 80 ALA A C 1
ATOM 666 O O . ALA A 1 80 ? -3.249 -6.774 22.188 1.00 91.38 80 ALA A O 1
ATOM 667 N N . GLN A 1 81 ? -3.856 -5.267 23.736 1.00 92.50 81 GLN A N 1
ATOM 668 C CA . GLN A 1 81 ? -2.507 -4.962 24.224 1.00 92.50 81 GLN A CA 1
ATOM 669 C C . GLN A 1 81 ? -1.669 -6.211 24.537 1.00 92.50 81 GLN A C 1
ATOM 671 O O . GLN A 1 81 ? -0.487 -6.270 24.184 1.00 92.50 81 GLN A O 1
ATOM 676 N N . SER A 1 82 ? -2.274 -7.226 25.161 1.00 92.38 82 SER A N 1
ATOM 677 C CA . SER A 1 82 ? -1.584 -8.482 25.480 1.00 92.38 82 SER A CA 1
ATOM 678 C C . SER A 1 82 ? -1.148 -9.220 24.209 1.00 92.38 82 SER A C 1
ATOM 680 O O . SER A 1 82 ? 0.026 -9.559 24.072 1.00 92.38 82 SER A O 1
ATOM 682 N N . SER A 1 83 ? -2.047 -9.373 23.230 1.00 92.81 83 SER A N 1
ATOM 683 C CA . SER A 1 83 ? -1.738 -10.028 21.951 1.00 92.81 83 SER A CA 1
ATOM 684 C C . SER A 1 83 ? -0.648 -9.288 21.177 1.00 92.81 83 SER A C 1
ATOM 686 O O . SER A 1 83 ? 0.244 -9.917 20.610 1.00 92.81 83 SER A O 1
ATOM 688 N N . ILE A 1 84 ? -0.699 -7.953 21.163 1.00 90.75 84 ILE A N 1
ATOM 689 C CA . ILE A 1 84 ? 0.302 -7.118 20.489 1.00 90.75 84 ILE A CA 1
ATOM 690 C C . ILE A 1 84 ? 1.670 -7.290 21.150 1.00 90.75 84 ILE A C 1
ATOM 692 O O . ILE A 1 84 ? 2.677 -7.421 20.457 1.00 90.75 84 ILE A O 1
ATOM 696 N N . THR A 1 85 ? 1.709 -7.315 22.483 1.00 92.62 85 THR A N 1
ATOM 697 C CA . THR A 1 85 ? 2.951 -7.502 23.244 1.00 92.62 85 THR A CA 1
ATOM 698 C C . THR A 1 85 ? 3.572 -8.864 22.955 1.00 92.62 85 THR A C 1
ATOM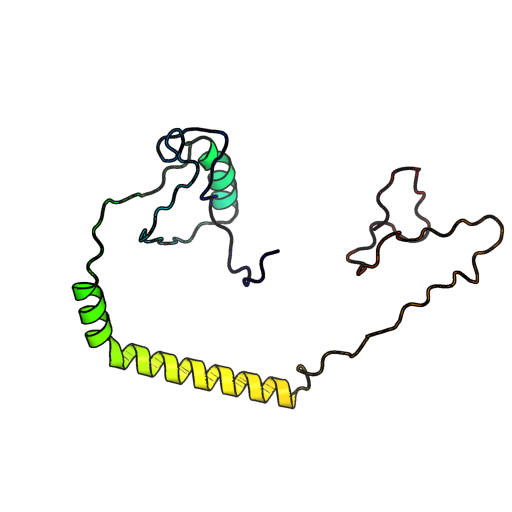 700 O O . THR A 1 85 ? 4.754 -8.934 22.625 1.00 92.62 85 THR A O 1
ATOM 703 N N . THR A 1 86 ? 2.773 -9.931 22.993 1.00 94.00 86 THR A N 1
ATOM 704 C CA . THR A 1 86 ? 3.234 -11.290 22.687 1.00 94.00 86 THR A CA 1
ATOM 705 C C . THR A 1 86 ? 3.789 -11.395 21.268 1.00 94.00 86 THR A C 1
ATOM 707 O O . THR A 1 86 ? 4.882 -11.923 21.070 1.00 94.00 86 THR A O 1
ATOM 710 N N . PHE A 1 87 ? 3.081 -10.842 20.279 1.00 93.25 87 PHE A N 1
ATOM 711 C CA . PHE A 1 87 ? 3.535 -10.859 18.890 1.00 93.25 87 PHE A CA 1
ATOM 712 C C . PHE A 1 87 ? 4.851 -10.089 18.704 1.00 93.25 87 PHE A C 1
ATOM 714 O O . PHE A 1 87 ? 5.780 -10.598 18.079 1.00 93.25 87 PHE A O 1
ATOM 721 N N . LYS A 1 88 ? 4.966 -8.890 19.292 1.00 90.56 88 LYS A N 1
ATOM 722 C CA . LYS A 1 88 ? 6.197 -8.087 19.231 1.00 90.56 88 LYS A CA 1
ATOM 723 C C . LYS A 1 88 ? 7.384 -8.796 19.879 1.00 90.56 88 LYS A C 1
ATOM 725 O O . LYS A 1 88 ? 8.476 -8.770 19.320 1.00 90.56 88 LYS A O 1
ATOM 730 N N . ALA A 1 89 ? 7.177 -9.444 21.025 1.00 92.62 89 ALA A N 1
ATOM 731 C CA . ALA A 1 89 ? 8.227 -10.205 21.695 1.00 92.62 89 ALA A CA 1
ATOM 732 C C . ALA A 1 89 ? 8.730 -11.366 20.820 1.00 92.62 89 ALA A C 1
ATOM 734 O O . ALA A 1 89 ? 9.938 -11.545 20.671 1.00 92.62 89 ALA A O 1
ATOM 735 N N . ALA A 1 90 ? 7.817 -12.106 20.182 1.00 92.19 90 ALA A N 1
ATOM 736 C CA . ALA A 1 90 ? 8.170 -13.186 19.262 1.00 92.19 90 ALA A CA 1
ATOM 737 C C . ALA A 1 90 ? 8.914 -12.675 18.015 1.00 92.19 90 ALA A C 1
ATOM 739 O O . ALA A 1 90 ? 9.937 -13.243 17.633 1.00 92.19 90 ALA A O 1
ATOM 740 N N . GLN A 1 91 ? 8.445 -11.576 17.412 1.00 91.69 91 GLN A N 1
ATOM 741 C CA . GLN A 1 91 ? 9.100 -10.946 16.262 1.00 91.69 91 GLN A CA 1
ATOM 742 C C . GLN A 1 91 ? 10.531 -10.507 16.599 1.00 91.69 91 GLN A C 1
ATOM 744 O O . GLN A 1 91 ? 11.455 -10.785 15.836 1.00 91.69 91 GLN A O 1
ATOM 749 N N . GLN A 1 92 ? 10.721 -9.853 17.748 1.00 90.75 92 GLN A N 1
ATOM 750 C CA . GLN A 1 92 ? 12.033 -9.387 18.192 1.00 90.75 92 GLN A CA 1
ATOM 751 C C . GLN A 1 92 ? 12.988 -10.560 18.435 1.00 90.75 92 GLN A C 1
ATOM 753 O O . GLN A 1 92 ? 14.117 -10.542 17.949 1.00 90.75 92 GLN A O 1
ATOM 758 N N . ALA A 1 93 ? 12.520 -11.612 19.112 1.00 89.69 93 ALA A N 1
ATOM 759 C CA . ALA A 1 93 ? 13.316 -12.811 19.354 1.00 89.69 93 ALA A CA 1
ATOM 760 C C . ALA A 1 93 ? 13.749 -13.500 18.047 1.00 89.69 93 ALA A C 1
ATOM 762 O O . ALA A 1 93 ? 14.906 -13.906 17.923 1.00 89.69 93 ALA A O 1
ATOM 763 N N . ALA A 1 94 ? 12.851 -13.594 17.058 1.00 88.88 94 ALA A N 1
ATOM 764 C CA . ALA A 1 94 ? 13.163 -14.146 15.740 1.00 88.88 94 ALA A CA 1
ATOM 765 C C . ALA A 1 94 ? 14.192 -13.284 14.988 1.00 88.88 94 ALA A C 1
ATOM 767 O O . ALA A 1 94 ? 15.160 -13.810 14.440 1.00 88.88 94 ALA A O 1
ATOM 768 N N . PHE A 1 95 ? 14.034 -11.959 15.018 1.00 86.62 95 PHE A N 1
ATOM 769 C CA . PHE A 1 95 ? 14.972 -11.037 14.381 1.00 86.62 95 PHE A CA 1
ATOM 770 C C . PHE A 1 95 ? 16.363 -11.070 15.031 1.00 86.62 95 PHE A C 1
ATOM 772 O O . PHE A 1 95 ? 17.380 -11.037 14.340 1.00 86.62 95 PHE A O 1
ATOM 779 N N . ASP A 1 96 ? 16.434 -11.182 16.358 1.00 88.56 96 ASP A N 1
ATOM 780 C CA . ASP A 1 96 ? 17.704 -11.289 17.082 1.00 88.56 96 ASP A CA 1
ATOM 781 C C . ASP A 1 96 ? 18.382 -12.652 16.894 1.00 88.56 96 ASP A C 1
ATOM 783 O O . ASP A 1 96 ? 19.610 -12.748 16.956 1.00 88.56 96 ASP A O 1
ATOM 787 N N . ALA A 1 97 ? 17.615 -13.717 16.655 1.00 87.44 97 ALA A N 1
ATOM 788 C CA . ALA A 1 97 ? 18.161 -15.004 16.235 1.00 87.44 97 ALA A CA 1
ATOM 789 C C . ALA A 1 97 ? 18.769 -14.917 14.826 1.00 87.44 97 ALA A C 1
ATOM 791 O O . ALA A 1 97 ? 19.920 -15.311 14.641 1.00 87.44 97 ALA A O 1
ATOM 792 N N . GLU A 1 98 ? 18.056 -14.321 13.868 1.00 85.31 98 GLU A N 1
ATOM 793 C CA . GLU A 1 98 ? 18.540 -14.176 12.490 1.00 85.31 98 GLU A CA 1
ATOM 794 C C . GLU A 1 98 ? 19.791 -13.282 12.418 1.00 85.31 98 GLU A C 1
ATOM 796 O O . GLU A 1 98 ? 20.796 -13.663 11.823 1.00 85.31 98 GLU A O 1
ATOM 801 N N . ARG A 1 99 ? 19.811 -12.153 13.144 1.00 84.38 99 ARG A N 1
ATOM 802 C CA . ARG A 1 99 ? 21.001 -11.284 13.243 1.00 84.38 99 ARG A CA 1
ATOM 803 C C . ARG A 1 99 ? 22.208 -11.947 13.905 1.00 84.38 99 ARG A C 1
ATOM 805 O O . ARG A 1 99 ? 23.337 -11.517 13.683 1.00 84.38 99 ARG A O 1
ATOM 812 N N . ARG A 1 100 ? 22.009 -12.928 14.790 1.00 84.69 100 ARG A N 1
ATOM 813 C CA . ARG A 1 100 ? 23.126 -13.722 15.332 1.00 84.69 100 ARG A CA 1
ATOM 814 C C . ARG A 1 100 ? 23.644 -14.695 14.283 1.00 84.69 100 ARG A C 1
ATOM 816 O O . ARG A 1 100 ? 24.848 -14.754 14.068 1.00 84.69 100 ARG A O 1
ATOM 823 N N . ARG A 1 101 ? 22.735 -15.356 13.567 1.00 83.25 101 ARG A N 1
ATOM 824 C CA . ARG A 1 101 ? 23.064 -16.275 12.478 1.00 83.25 101 ARG A CA 1
ATOM 825 C C . ARG A 1 101 ? 23.842 -15.592 11.347 1.00 83.25 101 ARG A C 1
ATOM 827 O O . ARG A 1 101 ? 24.812 -16.162 10.866 1.00 83.25 101 ARG A O 1
ATOM 834 N N . TRP A 1 102 ? 23.470 -14.377 10.937 1.00 83.00 102 TRP A N 1
ATOM 835 C CA . TRP A 1 102 ? 24.210 -13.636 9.900 1.00 83.00 102 TRP A CA 1
ATOM 836 C C . TRP A 1 102 ? 25.624 -13.258 10.338 1.00 83.00 102 TRP A C 1
ATOM 838 O O . TRP A 1 102 ? 26.565 -13.433 9.563 1.00 83.00 102 TRP A O 1
ATOM 848 N N . ARG A 1 103 ? 25.791 -12.846 11.604 1.00 79.12 103 ARG A N 1
ATOM 849 C CA . ARG A 1 103 ? 27.110 -12.591 12.202 1.00 79.12 103 ARG A CA 1
ATOM 850 C C . ARG A 1 103 ? 27.979 -13.844 12.248 1.00 79.12 103 ARG A C 1
ATOM 852 O O . ARG A 1 103 ? 29.156 -13.777 11.917 1.00 79.12 103 ARG A O 1
ATOM 859 N N . GLU A 1 104 ? 27.404 -14.986 12.617 1.00 81.62 104 GLU A N 1
ATOM 860 C CA . GLU A 1 104 ? 28.101 -16.280 12.611 1.00 81.62 104 GLU A CA 1
ATOM 861 C C . GLU A 1 104 ? 28.502 -16.715 11.191 1.00 81.62 104 GLU A C 1
ATOM 863 O O . GLU A 1 104 ? 29.571 -17.292 11.002 1.00 81.62 104 GLU A O 1
ATOM 868 N N . LEU A 1 105 ? 27.680 -16.393 10.187 1.00 81.44 105 LEU A N 1
ATOM 869 C CA . LEU A 1 105 ? 27.922 -16.697 8.773 1.00 81.44 105 LEU A CA 1
ATOM 870 C C . LEU A 1 105 ? 28.783 -15.651 8.042 1.00 81.44 105 LEU A C 1
ATOM 872 O O . LEU A 1 105 ? 29.041 -15.828 6.854 1.00 81.44 105 LEU A O 1
ATOM 876 N N . LYS A 1 106 ? 29.212 -14.573 8.718 1.00 73.19 106 LYS A N 1
ATOM 877 C CA . LYS A 1 106 ? 29.935 -13.426 8.128 1.00 73.19 106 LYS A CA 1
ATOM 878 C C . LYS A 1 106 ? 29.254 -12.806 6.899 1.00 73.19 106 LYS A C 1
ATOM 880 O O . LYS A 1 106 ? 29.907 -12.182 6.071 1.00 73.19 106 LYS A O 1
ATOM 885 N N . LEU A 1 107 ? 27.934 -12.946 6.783 1.00 64.94 107 LEU A N 1
ATOM 886 C CA . LEU A 1 107 ? 27.169 -12.381 5.667 1.00 64.94 107 LEU A CA 1
ATOM 887 C C . LEU A 1 107 ? 27.000 -10.853 5.790 1.00 64.94 107 LEU A C 1
ATOM 889 O O . LEU A 1 107 ? 26.635 -10.190 4.826 1.00 64.94 107 LEU A O 1
ATOM 893 N N . ASP A 1 108 ? 27.300 -10.302 6.970 1.00 58.44 108 ASP A N 1
ATOM 894 C CA . ASP A 1 108 ? 27.260 -8.867 7.268 1.00 58.44 108 ASP A CA 1
ATOM 895 C C . ASP A 1 108 ? 28.541 -8.117 6.824 1.00 58.44 108 ASP A C 1
ATOM 897 O O . ASP A 1 108 ? 28.619 -6.894 6.963 1.00 58.44 108 ASP A O 1
ATOM 901 N N . GLU A 1 109 ? 29.557 -8.815 6.298 1.00 54.84 109 GLU A N 1
ATOM 902 C CA . GLU A 1 109 ? 30.763 -8.189 5.742 1.00 54.84 109 GLU A CA 1
ATOM 903 C C . GLU A 1 109 ? 30.495 -7.747 4.295 1.00 54.84 109 GLU A C 1
ATOM 905 O O . GLU A 1 109 ? 30.552 -8.535 3.351 1.00 54.84 109 GLU A O 1
ATOM 910 N N . ALA A 1 110 ? 30.193 -6.460 4.107 1.00 53.44 110 ALA A N 1
ATOM 911 C CA . ALA A 1 110 ? 30.199 -5.861 2.778 1.00 53.44 110 ALA A CA 1
ATOM 912 C C . ALA A 1 110 ? 31.633 -5.902 2.212 1.00 53.44 110 ALA A C 1
ATOM 914 O O . ALA A 1 110 ? 32.556 -5.463 2.910 1.00 53.44 110 ALA A O 1
ATOM 915 N N . PRO A 1 111 ? 31.858 -6.375 0.970 1.00 48.75 111 PRO A N 1
ATOM 916 C CA . PRO A 1 111 ? 33.151 -6.198 0.331 1.00 48.75 111 PRO A CA 1
ATOM 917 C C . PRO A 1 111 ? 33.416 -4.696 0.208 1.00 48.75 111 PRO A C 1
ATOM 919 O O . PRO A 1 111 ? 32.655 -3.955 -0.417 1.00 48.75 111 PRO A O 1
ATOM 922 N N . ALA A 1 112 ? 34.478 -4.237 0.863 1.00 49.47 112 ALA A N 1
ATOM 923 C CA . ALA A 1 112 ? 34.975 -2.882 0.717 1.00 49.47 112 ALA A CA 1
ATOM 924 C C . ALA A 1 112 ? 35.636 -2.756 -0.660 1.00 49.47 112 ALA A C 1
ATOM 926 O O . ALA A 1 112 ? 36.850 -2.872 -0.783 1.00 49.47 112 ALA A O 1
ATOM 927 N N . GLU A 1 113 ? 34.843 -2.526 -1.701 1.00 48.84 113 GLU A N 1
ATOM 928 C CA . GLU A 1 113 ? 35.364 -2.130 -3.009 1.00 48.84 113 GLU A CA 1
ATOM 929 C C . GLU A 1 113 ? 35.023 -0.670 -3.282 1.00 48.84 113 GLU A 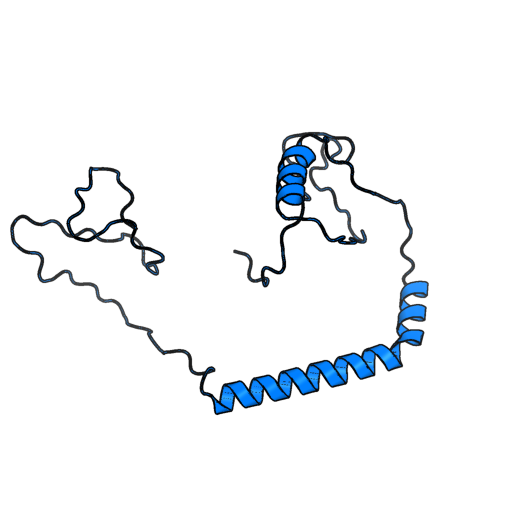C 1
ATOM 931 O O . GLU A 1 113 ? 34.247 -0.313 -4.163 1.00 48.84 113 GLU A O 1
ATOM 936 N N . SER A 1 114 ? 35.667 0.203 -2.510 1.00 43.34 114 SER A N 1
ATOM 937 C CA . SER A 1 114 ? 35.960 1.561 -2.958 1.00 43.34 114 SER A CA 1
ATOM 938 C C . SER A 1 114 ? 37.233 1.500 -3.801 1.00 43.34 114 SER A C 1
ATOM 940 O O . SER A 1 114 ? 38.301 1.912 -3.354 1.00 43.34 114 SER A O 1
ATOM 942 N N . ALA A 1 115 ? 37.160 0.918 -4.998 1.00 45.72 115 ALA A N 1
ATOM 943 C CA . ALA A 1 115 ? 38.238 1.087 -5.960 1.00 45.72 115 ALA A CA 1
ATOM 944 C C . ALA A 1 115 ? 38.149 2.522 -6.497 1.00 45.72 115 ALA A C 1
ATOM 946 O O . ALA A 1 115 ? 37.201 2.872 -7.199 1.00 45.72 115 ALA A O 1
ATOM 947 N N . GLU A 1 116 ? 39.112 3.374 -6.143 1.00 46.66 116 GLU A N 1
ATOM 948 C CA . GLU A 1 116 ? 39.323 4.640 -6.841 1.00 46.66 116 GLU A CA 1
ATOM 949 C C . GLU A 1 116 ? 39.662 4.325 -8.305 1.00 46.66 116 GLU A C 1
ATOM 951 O O . GLU A 1 116 ? 40.763 3.881 -8.632 1.00 46.66 116 GLU A O 1
ATOM 956 N N . ILE A 1 117 ? 38.693 4.509 -9.203 1.00 46.53 117 ILE A N 1
ATOM 957 C CA . ILE A 1 117 ? 38.885 4.284 -10.635 1.00 46.53 117 ILE A CA 1
ATOM 958 C C . ILE A 1 117 ? 39.593 5.510 -11.222 1.00 46.53 117 ILE A C 1
ATOM 960 O O . ILE A 1 117 ? 38.958 6.434 -11.726 1.00 46.53 117 ILE A O 1
ATOM 964 N N . ALA A 1 118 ? 40.924 5.517 -11.196 1.00 47.34 118 ALA A N 1
ATOM 965 C CA . ALA A 1 118 ? 41.708 6.324 -12.126 1.00 47.34 118 ALA A CA 1
ATOM 966 C C . ALA A 1 118 ? 41.781 5.576 -13.469 1.00 47.34 118 ALA A C 1
ATOM 968 O O . ALA A 1 118 ? 42.727 4.837 -13.739 1.00 47.34 118 ALA A O 1
ATOM 969 N N . ALA A 1 119 ? 40.751 5.715 -14.306 1.00 49.59 119 ALA A N 1
ATOM 970 C CA . ALA A 1 119 ? 40.750 5.128 -15.643 1.00 49.59 119 ALA A CA 1
ATOM 971 C C . ALA A 1 119 ? 41.710 5.905 -16.561 1.00 49.59 119 ALA A C 1
ATOM 973 O O . ALA A 1 119 ? 41.334 6.905 -17.167 1.00 49.59 119 ALA A O 1
ATOM 974 N N . VAL A 1 120 ? 42.951 5.433 -16.692 1.00 51.84 120 VAL A N 1
ATOM 975 C CA . VAL A 1 120 ? 43.805 5.778 -17.835 1.00 51.84 120 VAL A CA 1
ATOM 976 C C . VAL A 1 120 ? 43.720 4.620 -18.822 1.00 51.84 120 VAL A C 1
ATOM 978 O O . VAL A 1 120 ? 44.224 3.529 -18.560 1.00 51.84 120 VAL A O 1
ATOM 981 N N . ALA A 1 121 ? 43.050 4.847 -19.952 1.00 56.66 121 ALA A N 1
ATOM 982 C CA . ALA A 1 121 ? 42.925 3.867 -21.022 1.00 56.66 121 ALA A CA 1
ATOM 983 C C . ALA A 1 121 ? 44.302 3.567 -21.634 1.00 56.66 121 ALA A C 1
ATOM 985 O O . ALA A 1 121 ? 44.806 4.322 -22.463 1.00 56.66 121 ALA A O 1
ATOM 986 N N . THR A 1 122 ? 44.917 2.462 -21.224 1.00 58.78 122 THR A N 1
ATOM 987 C CA . THR A 1 122 ? 46.129 1.921 -21.846 1.00 58.78 122 THR A CA 1
ATOM 988 C C . THR A 1 122 ? 45.826 0.525 -22.390 1.00 58.78 122 THR A C 1
ATOM 990 O O . THR A 1 122 ? 45.157 -0.263 -21.728 1.00 58.78 122 THR A O 1
ATOM 993 N N . GLY A 1 123 ? 46.274 0.229 -23.618 1.00 63.06 123 GLY A N 1
ATOM 994 C CA . GLY A 1 123 ? 46.183 -1.117 -24.206 1.00 63.06 123 GLY A CA 1
ATOM 995 C C . GLY A 1 123 ? 45.120 -1.357 -25.289 1.00 63.06 123 GLY A C 1
ATOM 996 O O . GLY A 1 123 ? 44.823 -2.515 -25.561 1.00 63.06 123 GLY A O 1
ATOM 997 N N . ILE A 1 124 ? 44.558 -0.323 -25.932 1.00 69.00 124 ILE A N 1
ATOM 998 C CA . ILE A 1 124 ? 43.707 -0.525 -27.124 1.00 69.00 124 ILE A CA 1
ATOM 999 C C . ILE A 1 124 ? 44.607 -0.853 -28.332 1.00 69.00 124 ILE A C 1
ATOM 1001 O O . ILE A 1 124 ? 45.490 -0.049 -28.634 1.00 69.00 124 ILE A O 1
ATOM 1005 N N . PRO A 1 125 ? 44.414 -1.994 -29.025 1.00 73.50 125 PRO A N 1
ATOM 1006 C CA . PRO A 1 125 ? 45.177 -2.328 -30.226 1.00 73.50 125 PRO A CA 1
ATOM 1007 C C . PRO A 1 125 ? 44.922 -1.352 -31.382 1.00 73.50 125 PRO A C 1
ATOM 1009 O O . PRO A 1 125 ? 43.810 -0.842 -31.543 1.00 73.50 125 PRO A O 1
ATOM 1012 N N . ASP A 1 126 ? 45.929 -1.149 -32.232 1.00 67.25 126 ASP A N 1
ATOM 1013 C CA . ASP A 1 126 ? 45.817 -0.281 -33.407 1.00 67.25 126 ASP A CA 1
ATOM 1014 C C . ASP A 1 126 ? 44.648 -0.702 -34.315 1.00 67.25 126 ASP A C 1
ATOM 1016 O O . ASP A 1 126 ? 44.472 -1.875 -34.653 1.00 67.25 126 ASP A O 1
ATOM 1020 N N . GLY A 1 127 ? 43.830 0.276 -34.712 1.00 70.50 127 GLY A N 1
ATOM 1021 C CA . GLY A 1 127 ? 42.627 0.060 -35.523 1.00 70.50 127 GLY A CA 1
ATOM 1022 C C . GLY A 1 127 ? 41.360 -0.282 -34.730 1.00 70.50 127 GLY A C 1
ATOM 1023 O O . GLY A 1 127 ? 40.307 -0.463 -35.340 1.00 70.50 127 GLY A O 1
ATOM 1024 N N . GLN A 1 128 ? 41.425 -0.340 -33.395 1.00 72.56 128 GLN A N 1
ATOM 1025 C CA . GLN A 1 128 ? 40.261 -0.518 -32.522 1.00 72.56 128 GLN A CA 1
ATOM 1026 C C . GLN A 1 128 ? 39.907 0.780 -31.788 1.00 72.56 128 GLN A C 1
ATOM 1028 O O . GLN A 1 128 ? 40.756 1.636 -31.547 1.00 72.56 128 GLN A O 1
ATOM 1033 N N . VAL A 1 129 ? 38.631 0.931 -31.426 1.00 70.38 129 VAL A N 1
ATOM 1034 C CA . VAL A 1 129 ? 38.121 2.093 -30.685 1.00 70.38 129 VAL A CA 1
ATOM 1035 C C . VAL A 1 129 ? 37.502 1.603 -29.384 1.00 70.38 129 VAL A C 1
ATOM 1037 O O . VAL A 1 129 ? 36.571 0.799 -29.402 1.00 70.38 129 VAL A O 1
ATOM 1040 N N . GLY A 1 130 ? 38.016 2.093 -28.257 1.00 65.75 130 GLY A N 1
ATOM 1041 C CA . GLY A 1 130 ? 37.436 1.830 -26.943 1.00 65.75 130 GLY A CA 1
ATOM 1042 C C . GLY A 1 130 ? 36.111 2.571 -26.770 1.00 65.75 130 GLY A C 1
ATOM 1043 O O . GLY A 1 130 ? 36.011 3.754 -27.093 1.00 65.75 130 GLY A O 1
ATOM 1044 N N . ALA A 1 131 ? 35.096 1.879 -26.258 1.00 68.38 131 ALA A N 1
ATOM 1045 C CA . ALA A 1 131 ? 33.844 2.495 -25.838 1.00 68.38 131 ALA A CA 1
ATOM 1046 C C . ALA A 1 131 ? 33.921 2.797 -24.338 1.00 68.38 131 ALA A C 1
ATOM 1048 O O . ALA A 1 131 ? 34.065 1.882 -23.529 1.00 68.38 131 ALA A O 1
ATOM 1049 N N . PHE A 1 132 ? 33.829 4.074 -23.974 1.00 67.44 132 PHE A N 1
ATOM 1050 C CA . PHE A 1 132 ? 33.901 4.533 -22.588 1.00 67.44 132 PHE A CA 1
ATOM 1051 C C . PHE A 1 132 ? 32.560 5.127 -22.163 1.00 67.44 132 PHE A C 1
ATOM 1053 O O . PHE A 1 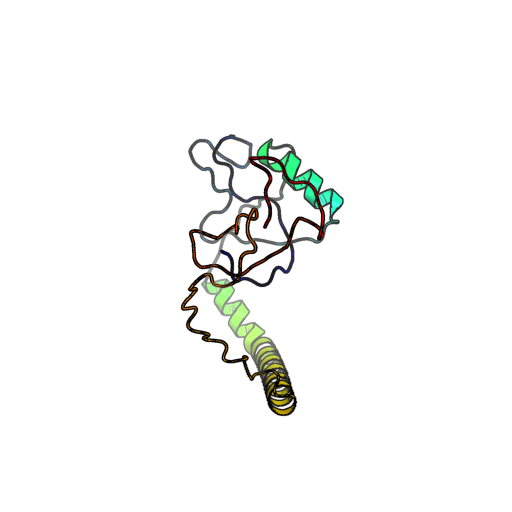132 ? 31.894 5.788 -22.958 1.00 67.44 132 PHE A O 1
ATOM 1060 N N . SER A 1 133 ? 32.167 4.897 -20.910 1.00 64.31 133 SER A N 1
ATOM 1061 C CA . SER A 1 133 ? 31.028 5.599 -20.319 1.00 64.31 133 SER A CA 1
ATOM 1062 C C . SER A 1 133 ? 31.449 7.013 -19.930 1.00 64.31 133 SER A C 1
ATOM 1064 O O . SER A 1 133 ? 32.470 7.194 -19.270 1.00 64.31 133 SER A O 1
ATOM 1066 N N . GLU A 1 134 ? 30.642 8.006 -20.292 1.00 66.75 134 GLU A N 1
ATOM 1067 C CA . GLU A 1 134 ? 30.842 9.401 -19.878 1.00 66.75 134 GLU A CA 1
ATOM 1068 C C . GLU A 1 134 ? 30.467 9.634 -18.404 1.00 66.75 134 GLU A C 1
ATOM 1070 O O . GLU A 1 134 ? 30.839 10.649 -17.817 1.00 66.75 134 GLU A O 1
ATOM 1075 N N . VAL A 1 135 ? 29.735 8.693 -17.793 1.00 66.25 135 VAL A N 1
ATOM 1076 C CA . VAL A 1 135 ? 29.209 8.812 -16.429 1.00 66.25 135 VAL A CA 1
ATOM 1077 C C . VAL A 1 135 ? 29.698 7.642 -15.566 1.00 66.25 135 VAL A C 1
ATOM 1079 O O . VAL A 1 135 ? 29.602 6.488 -16.003 1.00 66.25 135 VAL A O 1
ATOM 1082 N N . PRO A 1 136 ? 30.179 7.896 -14.334 1.00 61.28 136 PRO A N 1
ATOM 1083 C CA . PRO A 1 136 ? 30.456 6.840 -13.365 1.00 61.28 136 PRO A CA 1
ATOM 1084 C C . PRO A 1 136 ? 29.176 6.058 -13.046 1.00 61.28 136 PRO A C 1
ATOM 1086 O O . PRO A 1 136 ? 28.157 6.647 -12.683 1.00 61.28 136 PRO A O 1
ATOM 1089 N N . GLY A 1 137 ? 29.215 4.733 -13.158 1.00 59.00 137 GLY A N 1
ATOM 1090 C CA . GLY A 1 137 ? 28.055 3.888 -12.896 1.00 59.00 137 GLY A CA 1
ATOM 1091 C C . GLY A 1 137 ? 28.422 2.417 -12.755 1.00 59.00 137 GLY A C 1
ATOM 1092 O O . GLY A 1 137 ? 29.496 1.990 -13.169 1.00 59.00 137 GLY A O 1
ATOM 1093 N N . ASN A 1 138 ? 27.511 1.642 -12.170 1.00 64.56 138 ASN A N 1
ATOM 1094 C CA . ASN A 1 138 ? 27.641 0.190 -12.084 1.00 64.56 138 ASN A CA 1
ATOM 1095 C C . ASN A 1 138 ? 27.116 -0.448 -13.375 1.00 64.56 138 ASN A C 1
ATOM 1097 O O . ASN A 1 138 ? 26.022 -0.103 -13.828 1.00 64.56 138 ASN A O 1
ATOM 1101 N N . ILE A 1 139 ? 27.862 -1.397 -13.945 1.00 66.44 139 ILE A N 1
ATOM 1102 C CA . ILE A 1 139 ? 27.399 -2.178 -15.100 1.00 66.44 139 ILE A CA 1
ATOM 1103 C C . ILE A 1 139 ? 26.273 -3.098 -14.622 1.00 66.44 139 ILE A C 1
ATOM 1105 O O . ILE A 1 139 ? 26.496 -4.012 -13.833 1.00 66.44 139 ILE A O 1
ATOM 1109 N N . TRP A 1 140 ? 25.049 -2.830 -15.077 1.00 48.19 140 TRP A N 1
ATOM 1110 C CA . TRP A 1 140 ? 23.860 -3.584 -14.673 1.00 48.19 140 TRP A CA 1
ATOM 1111 C C . TRP A 1 140 ? 23.625 -4.823 -15.547 1.00 48.19 140 TRP A C 1
ATOM 1113 O O . TRP A 1 140 ? 23.134 -5.843 -15.064 1.00 48.19 140 TRP A O 1
ATOM 1123 N N . LYS A 1 141 ? 23.960 -4.744 -16.840 1.00 58.00 141 LYS A N 1
ATOM 1124 C CA . LYS A 1 141 ? 23.818 -5.835 -17.806 1.00 58.00 141 LYS A CA 1
ATOM 1125 C C . LYS A 1 141 ? 24.749 -5.588 -18.997 1.00 58.00 141 LYS A C 1
ATOM 1127 O O . LYS A 1 141 ? 25.081 -4.452 -19.289 1.00 58.00 141 LYS A O 1
ATOM 1132 N N . ILE A 1 142 ? 25.169 -6.645 -19.685 1.00 72.88 142 ILE A N 1
ATOM 1133 C CA . ILE A 1 142 ? 25.824 -6.537 -20.995 1.00 72.88 142 ILE A CA 1
ATOM 1134 C C . ILE A 1 142 ? 24.817 -7.057 -22.023 1.00 72.88 142 ILE A C 1
ATOM 1136 O O . ILE A 1 142 ? 24.299 -8.164 -21.877 1.00 72.88 142 ILE A O 1
ATOM 1140 N N . LEU A 1 143 ? 24.467 -6.227 -23.008 1.00 70.50 143 LEU A N 1
ATOM 1141 C CA . LEU A 1 143 ? 23.438 -6.548 -24.010 1.00 70.50 143 LEU A CA 1
ATOM 1142 C C . LEU A 1 143 ? 23.994 -7.231 -25.268 1.00 70.50 143 LEU A C 1
ATOM 1144 O O . LEU A 1 143 ? 23.215 -7.613 -26.140 1.00 70.50 143 LEU A O 1
ATOM 1148 N N . VAL A 1 144 ? 25.316 -7.385 -25.369 1.00 72.19 144 VAL A N 1
ATOM 1149 C CA . VAL A 1 144 ? 26.003 -7.937 -26.541 1.00 72.19 144 VAL A CA 1
ATOM 1150 C C . VAL A 1 144 ? 26.970 -9.048 -26.147 1.00 72.19 144 VAL A C 1
ATOM 1152 O O . VAL A 1 144 ? 27.688 -8.946 -25.157 1.00 72.19 144 VAL A O 1
ATOM 1155 N N . GLU A 1 145 ? 26.983 -10.109 -26.943 1.00 68.31 145 GLU A N 1
ATOM 1156 C CA . GLU A 1 145 ? 27.958 -11.195 -26.838 1.00 68.31 145 GLU A CA 1
ATOM 1157 C C . GLU A 1 145 ? 29.294 -10.772 -27.469 1.00 68.31 145 GLU A C 1
ATOM 1159 O O . GLU A 1 145 ? 29.347 -9.909 -28.356 1.00 68.31 145 GLU A O 1
ATOM 1164 N N . GLU A 1 146 ? 30.383 -11.406 -27.045 1.00 71.06 146 GLU A N 1
ATOM 1165 C CA . GLU A 1 146 ? 31.701 -11.190 -27.639 1.00 71.06 146 GLU A CA 1
ATOM 1166 C C . GLU A 1 146 ? 31.683 -11.553 -29.138 1.00 71.06 146 GLU A C 1
ATOM 1168 O O . GLU A 1 146 ? 31.222 -12.621 -29.538 1.00 71.06 146 GLU A O 1
ATOM 1173 N N . GLY A 1 147 ? 32.147 -10.638 -29.996 1.00 69.69 147 GLY A N 1
ATOM 1174 C CA . GLY A 1 147 ? 32.137 -10.814 -31.456 1.00 69.69 147 GLY A CA 1
ATOM 1175 C C . GLY A 1 147 ? 30.850 -10.374 -32.171 1.00 69.69 147 GLY A C 1
ATOM 1176 O O . GLY A 1 147 ? 30.772 -10.475 -33.400 1.00 69.69 147 GLY A O 1
ATOM 1177 N N . ALA A 1 148 ? 29.856 -9.843 -31.453 1.00 71.94 148 ALA A N 1
ATOM 1178 C CA . ALA A 1 148 ? 28.657 -9.279 -32.067 1.00 71.94 148 ALA A CA 1
ATOM 1179 C C . ALA A 1 148 ? 28.973 -8.016 -32.895 1.00 71.94 148 ALA A C 1
ATOM 1181 O O . ALA A 1 148 ? 29.676 -7.104 -32.453 1.00 71.94 148 ALA A O 1
ATOM 1182 N N . LYS A 1 149 ? 28.417 -7.938 -34.111 1.00 70.69 149 LYS A N 1
ATOM 1183 C CA . LYS A 1 149 ? 28.491 -6.727 -34.941 1.00 70.69 149 LYS A CA 1
ATOM 1184 C C . LYS A 1 149 ? 27.500 -5.698 -34.409 1.00 70.69 149 LYS A C 1
ATOM 1186 O O . LYS A 1 149 ? 26.302 -5.954 -34.414 1.00 70.69 149 LYS A O 1
ATOM 1191 N N . VAL A 1 150 ? 28.007 -4.540 -34.001 1.00 68.88 150 VAL A N 1
ATOM 1192 C CA . VAL A 1 150 ? 27.207 -3.417 -33.494 1.00 68.88 150 VAL A CA 1
ATOM 1193 C C . VAL A 1 150 ? 27.233 -2.255 -34.483 1.00 68.88 150 VAL A C 1
ATOM 1195 O O . VAL A 1 150 ? 28.296 -1.872 -34.977 1.00 68.88 150 VAL A O 1
ATOM 1198 N N . ALA A 1 151 ? 26.069 -1.686 -34.779 1.00 69.69 151 ALA A N 1
ATOM 1199 C CA . ALA A 1 151 ? 25.930 -0.492 -35.599 1.00 69.69 151 ALA A CA 1
ATOM 1200 C C . ALA A 1 151 ? 26.078 0.785 -34.752 1.00 69.69 151 ALA A C 1
ATOM 1202 O O . ALA A 1 151 ? 26.142 0.760 -33.515 1.00 69.69 151 ALA A O 1
ATOM 1203 N N . ALA A 1 152 ? 26.168 1.933 -35.427 1.00 64.69 152 ALA A N 1
ATOM 1204 C CA . ALA A 1 152 ? 26.089 3.230 -34.768 1.00 64.69 152 ALA A CA 1
ATOM 1205 C C . ALA A 1 152 ? 24.666 3.437 -34.217 1.00 64.69 152 ALA A C 1
ATOM 1207 O O . ALA A 1 152 ? 23.705 3.394 -34.980 1.00 64.69 152 ALA A O 1
ATOM 1208 N N . GLY A 1 153 ? 24.545 3.662 -32.906 1.00 64.38 153 GLY A N 1
ATOM 1209 C CA . GLY A 1 153 ? 23.261 3.861 -32.220 1.00 64.38 153 GLY A CA 1
ATOM 1210 C C . GLY A 1 153 ? 22.737 2.652 -31.437 1.00 64.38 153 GLY A C 1
ATOM 1211 O O . GLY A 1 153 ? 21.765 2.803 -30.701 1.00 64.38 153 GLY A O 1
ATOM 1212 N N . ASP A 1 154 ? 23.385 1.488 -31.531 1.00 65.69 154 ASP A N 1
ATOM 1213 C CA . ASP A 1 154 ? 22.985 0.317 -30.743 1.00 65.69 154 ASP A CA 1
ATOM 1214 C C . ASP A 1 154 ? 23.316 0.498 -29.255 1.00 65.69 154 ASP A C 1
ATOM 1216 O O . ASP A 1 154 ? 24.408 0.951 -28.899 1.00 65.69 154 ASP A O 1
ATOM 1220 N N . ALA A 1 155 ? 22.383 0.100 -28.384 1.00 57.75 155 ALA A N 1
ATOM 1221 C CA . ALA A 1 155 ? 22.594 0.047 -26.941 1.00 57.75 155 ALA A CA 1
ATOM 1222 C C . ALA A 1 155 ? 23.501 -1.142 -26.591 1.00 57.75 155 ALA A C 1
ATOM 1224 O O . ALA A 1 155 ? 23.199 -2.287 -26.925 1.00 57.75 155 ALA A O 1
ATOM 1225 N N . ARG A 1 156 ? 24.634 -0.862 -25.939 1.00 53.34 156 ARG A N 1
ATOM 1226 C CA . ARG A 1 156 ? 25.704 -1.845 -25.676 1.00 53.34 156 ARG A CA 1
ATOM 1227 C C . ARG A 1 156 ? 25.856 -2.206 -24.191 1.00 53.34 156 ARG A C 1
ATOM 1229 O O . ARG A 1 156 ? 26.663 -3.075 -23.875 1.00 53.34 156 ARG A O 1
ATOM 1236 N N . GLY A 1 157 ? 25.078 -1.576 -23.306 1.00 51.69 157 GLY A N 1
ATOM 1237 C CA . GLY A 1 157 ? 25.055 -1.803 -21.853 1.00 51.69 157 GLY A CA 1
ATOM 1238 C C . GLY A 1 157 ? 23.643 -1.847 -21.291 1.00 51.69 157 GLY A C 1
ATOM 1239 O O . GLY A 1 157 ? 22.702 -1.574 -22.068 1.00 51.69 157 GLY A O 1
#

Secondary structure (DSSP, 8-state):
---S--------SB-SS---SSS-TT--BS--TTPPP------HHHHHHHHHHGGGT-S----------HHHHHHHHHHHHHHHHHHHHHHHHHHHHHHHHHHHTTTT---------------PPTT------SS--------S-TT----TT----